Protein AF-A0A6V7UA36-F1 (afdb_monomer_lite)

Secondary structure (DSSP, 8-state):
--------------SS--EEEEEEEEE-SS-TTSEEEEEEEEETTEEEEEEEEEE--SPP------SSTT------SSSS--SS-----

Foldseek 3Di:
DDDDPPPPPDDPPDPDWDKDKDWDWDQDPVDNVWIWIKIWIDIQQHTPDIDDTDGDPDDDDDDDDDDDPPDDDDDDPPPDDDSYDDPDD

pLDDT: mean 72.9, std 16.29, range [36.88, 92.62]

Radius of gyration: 17.08 Å; chains: 1; bounding box: 34×51×42 Å

InterPro domains:
  IPR043136 B30.2/SPRY domain superfamily [G3DSA:2.60.120.920] (1-89)

Sequence (89 aa):
MNGKKTENFVWPKFDKKTIGVGVKYRDNPINCMKKAWKIYFTYNGVKIGSSLQYENDDALIPSISLAGPQATFEANFGERPFMFKFEKK

Structure (mmCIF, N/CA/C/O backbone):
data_AF-A0A6V7UA36-F1
#
_entry.id   AF-A0A6V7UA36-F1
#
loop_
_atom_site.group_PDB
_atom_site.id
_atom_site.type_symbol
_atom_site.label_atom_id
_atom_site.label_alt_id
_atom_site.label_comp_id
_atom_site.label_asym_id
_atom_site.label_entity_id
_atom_site.label_seq_id
_atom_site.pdbx_PDB_ins_code
_atom_site.Cartn_x
_atom_site.Cartn_y
_atom_site.Cartn_z
_atom_site.occupancy
_atom_site.B_iso_or_equiv
_atom_site.auth_seq_id
_atom_site.auth_comp_id
_atom_site.auth_asym_id
_atom_site.auth_atom_id
_atom_site.pdbx_PDB_model_num
ATOM 1 N N . MET A 1 1 ? -18.237 -37.171 -11.562 1.00 38.62 1 MET A N 1
ATOM 2 C CA . MET A 1 1 ? -18.565 -35.757 -11.276 1.00 38.62 1 MET A CA 1
ATOM 3 C C . MET A 1 1 ? -17.603 -35.272 -10.198 1.00 38.62 1 MET A C 1
ATOM 5 O O . MET A 1 1 ? -17.764 -35.653 -9.049 1.00 38.62 1 MET A O 1
ATOM 9 N N . ASN A 1 2 ? -16.552 -34.530 -10.562 1.00 36.88 2 ASN A N 1
ATOM 10 C CA . ASN A 1 2 ? -15.557 -34.035 -9.599 1.00 36.88 2 ASN A CA 1
ATOM 11 C C . ASN A 1 2 ? -16.004 -32.676 -9.054 1.00 36.88 2 ASN A C 1
ATOM 13 O O . ASN A 1 2 ? -15.769 -31.640 -9.674 1.00 36.88 2 ASN A O 1
ATOM 17 N N . GLY A 1 3 ? -16.677 -32.693 -7.903 1.00 40.00 3 GLY A N 1
ATOM 18 C CA . GLY A 1 3 ? -17.047 -31.486 -7.173 1.00 40.00 3 GLY A CA 1
ATOM 19 C C . GLY A 1 3 ? -15.805 -30.814 -6.593 1.00 40.00 3 GLY A C 1
ATOM 20 O O . GLY A 1 3 ? -15.251 -31.276 -5.598 1.00 40.00 3 GLY A O 1
ATOM 21 N N . LYS A 1 4 ? -15.363 -29.710 -7.204 1.00 45.00 4 LYS A N 1
ATOM 22 C CA . LYS A 1 4 ? -14.435 -28.781 -6.554 1.00 45.00 4 LYS A CA 1
ATOM 23 C C . LYS A 1 4 ? -15.158 -28.191 -5.343 1.00 45.00 4 LYS A C 1
ATOM 25 O O . LYS A 1 4 ? -16.044 -27.359 -5.507 1.00 45.00 4 LYS A O 1
ATOM 30 N N . LYS A 1 5 ? -14.793 -28.627 -4.135 1.00 45.47 5 LYS A N 1
ATOM 31 C CA . LYS A 1 5 ? -15.138 -27.914 -2.902 1.00 45.47 5 LYS A CA 1
ATOM 32 C C . LYS A 1 5 ? -14.479 -26.538 -2.978 1.00 45.47 5 LYS A C 1
ATOM 34 O O . LYS A 1 5 ? -13.276 -26.410 -2.783 1.00 45.47 5 LYS A O 1
ATOM 39 N N . THR A 1 6 ? -15.252 -25.512 -3.310 1.00 45.91 6 THR A N 1
ATOM 40 C CA . THR A 1 6 ? -14.880 -24.133 -3.006 1.00 45.91 6 THR A CA 1
ATOM 41 C C . THR A 1 6 ? -14.990 -23.980 -1.500 1.00 45.91 6 THR A C 1
ATOM 43 O O . THR A 1 6 ? -16.080 -23.794 -0.962 1.00 45.91 6 THR A O 1
ATOM 46 N N . GLU A 1 7 ? -13.868 -24.138 -0.804 1.00 47.47 7 GLU A N 1
ATOM 47 C CA . GLU A 1 7 ? -13.764 -23.698 0.580 1.00 47.47 7 GLU A CA 1
ATOM 48 C C . GLU A 1 7 ? -14.003 -22.189 0.585 1.00 47.47 7 GLU A C 1
ATOM 50 O O . GLU A 1 7 ? -13.180 -21.404 0.105 1.00 47.47 7 GLU A O 1
ATOM 55 N N . ASN A 1 8 ? -15.181 -21.787 1.062 1.00 41.50 8 ASN A N 1
ATOM 56 C CA . ASN A 1 8 ? -15.494 -20.395 1.331 1.00 41.50 8 ASN A CA 1
ATOM 57 C C . ASN A 1 8 ? -14.571 -19.944 2.462 1.00 41.50 8 ASN A C 1
ATOM 59 O O . ASN A 1 8 ? -14.873 -20.117 3.640 1.00 41.50 8 ASN A O 1
ATOM 63 N N . PHE A 1 9 ? -13.409 -19.417 2.091 1.00 46.28 9 PHE A N 1
ATOM 64 C CA . PHE A 1 9 ? -12.497 -18.791 3.028 1.00 46.28 9 PHE A CA 1
ATOM 65 C C . PHE A 1 9 ? -13.151 -17.502 3.526 1.00 46.28 9 PHE A C 1
ATOM 67 O O . PHE A 1 9 ? -13.146 -16.474 2.847 1.00 46.28 9 PHE A O 1
ATOM 74 N N . VAL A 1 10 ? -13.776 -17.589 4.697 1.00 47.53 10 VAL A N 1
ATOM 75 C CA . VAL A 1 10 ? -14.341 -16.439 5.395 1.00 47.53 10 VAL A CA 1
ATOM 76 C C . VAL A 1 10 ? -13.188 -15.745 6.103 1.00 47.53 10 VAL A C 1
ATOM 78 O O . VAL A 1 10 ? -12.624 -16.277 7.059 1.00 47.53 10 VAL A O 1
ATOM 81 N N . TRP A 1 11 ? -12.810 -14.566 5.610 1.00 45.78 11 TRP A N 1
ATOM 82 C CA . TRP A 1 11 ? -11.857 -13.714 6.313 1.00 45.78 11 TRP A CA 1
ATOM 83 C C . TRP A 1 11 ? -12.384 -13.413 7.723 1.00 45.78 11 TRP A C 1
ATOM 85 O O . TRP A 1 11 ? -13.591 -13.195 7.875 1.00 45.78 11 TRP A O 1
ATOM 95 N N . PRO A 1 12 ? -11.512 -13.357 8.746 1.00 50.22 12 PRO A N 1
ATOM 96 C CA . PRO A 1 12 ? -11.888 -12.805 10.04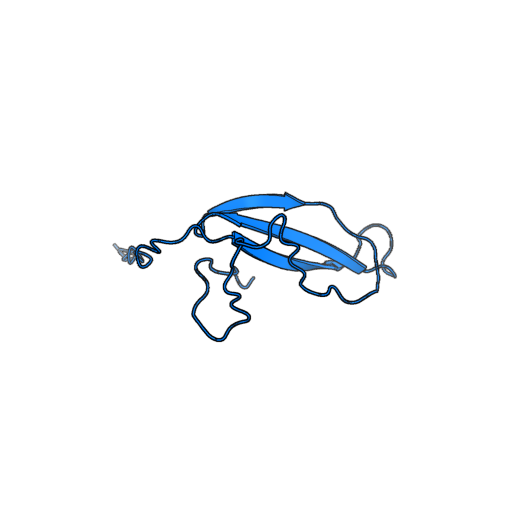1 1.00 50.22 12 PRO A CA 1
ATOM 97 C C . PRO A 1 12 ? -12.582 -11.458 9.827 1.00 50.22 12 PRO A C 1
ATOM 99 O O . PRO A 1 12 ? -12.152 -10.674 8.980 1.00 50.22 12 PRO A O 1
ATOM 102 N N . LYS A 1 13 ? -13.662 -11.175 10.561 1.00 48.19 13 LYS A N 1
ATOM 103 C CA . LYS A 1 13 ? -14.207 -9.816 10.590 1.00 48.19 13 LYS A CA 1
ATOM 104 C C . LYS A 1 13 ? -13.124 -8.920 11.178 1.00 48.19 13 LYS A C 1
ATOM 106 O O . LYS A 1 13 ? -12.827 -8.995 12.364 1.00 48.19 13 LYS A O 1
ATOM 111 N N . PHE A 1 14 ? -12.494 -8.119 10.334 1.00 53.75 14 PHE A N 1
ATOM 112 C CA . PHE A 1 14 ? -11.621 -7.063 10.803 1.00 53.75 14 PHE A CA 1
ATOM 113 C C . PHE A 1 14 ? -12.528 -5.898 11.179 1.00 53.75 14 PHE A C 1
ATOM 115 O O . PHE A 1 14 ? -13.084 -5.236 10.306 1.00 53.75 14 PHE A O 1
ATOM 122 N N . ASP A 1 15 ? -12.681 -5.647 12.478 1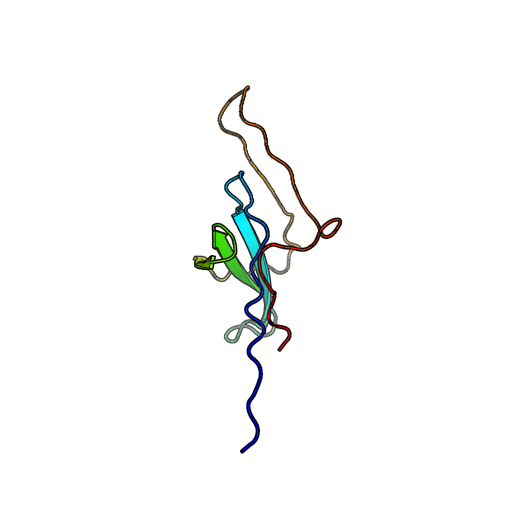.00 57.69 15 ASP A N 1
ATOM 123 C CA . ASP A 1 15 ? -13.452 -4.500 12.982 1.00 57.69 15 ASP A CA 1
ATOM 124 C C . ASP A 1 15 ? -12.843 -3.150 12.538 1.00 57.69 15 ASP A C 1
ATOM 126 O O . ASP A 1 15 ? -13.475 -2.099 12.634 1.00 57.69 15 ASP A O 1
ATOM 130 N N . LYS A 1 16 ? -11.616 -3.174 11.995 1.00 68.12 16 LYS A N 1
ATOM 131 C CA . LYS A 1 16 ? -10.893 -2.023 11.450 1.00 68.12 16 LYS A CA 1
ATOM 132 C C . LYS A 1 16 ? -10.904 -2.030 9.917 1.00 68.12 16 LYS A C 1
ATOM 134 O O . LYS A 1 16 ? -10.541 -3.018 9.275 1.00 68.12 16 LYS A O 1
ATOM 139 N N . LYS A 1 17 ? -11.239 -0.875 9.326 1.00 84.88 17 LYS A N 1
ATOM 140 C CA . LYS A 1 17 ? -11.082 -0.618 7.884 1.00 84.88 17 LYS A CA 1
ATOM 141 C C . LYS A 1 17 ? -9.616 -0.818 7.498 1.00 84.88 17 LYS A C 1
ATOM 143 O O . LYS A 1 17 ? -8.743 -0.167 8.062 1.00 84.88 17 LYS A O 1
ATOM 148 N N . THR A 1 18 ? -9.358 -1.689 6.532 1.00 88.00 18 THR A N 1
ATOM 149 C CA . THR A 1 18 ? -8.004 -2.037 6.099 1.00 88.00 18 THR A CA 1
ATOM 150 C C . THR A 1 18 ?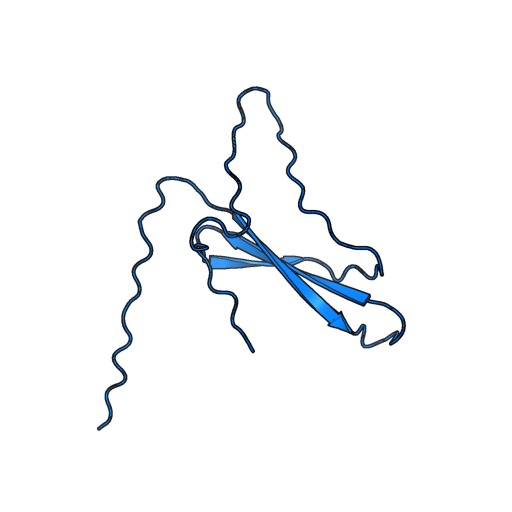 -7.776 -1.612 4.660 1.00 88.00 18 THR A C 1
ATOM 152 O O . THR A 1 18 ? -8.561 -1.939 3.768 1.00 88.00 18 THR A O 1
ATOM 155 N N . ILE A 1 19 ? -6.665 -0.916 4.435 1.00 89.81 19 ILE A N 1
ATOM 156 C CA . ILE A 1 19 ? -6.160 -0.583 3.108 1.00 89.81 19 ILE A CA 1
ATOM 157 C C . ILE A 1 19 ? -4.974 -1.493 2.814 1.00 89.81 19 ILE A C 1
ATOM 159 O O . ILE A 1 19 ? -4.054 -1.602 3.618 1.00 89.81 19 ILE A O 1
ATOM 163 N N . GLY A 1 20 ? -5.006 -2.150 1.661 1.00 89.50 20 GLY A N 1
ATOM 164 C CA . GLY A 1 20 ? -3.866 -2.889 1.129 1.00 89.50 20 GLY A CA 1
ATOM 165 C C . GLY A 1 20 ? -3.277 -2.139 -0.054 1.00 89.50 20 GLY A C 1
ATOM 166 O O . GLY A 1 20 ? -4.020 -1.618 -0.887 1.00 89.50 20 GLY A O 1
ATOM 167 N N . VAL A 1 21 ? -1.949 -2.099 -0.124 1.00 88.62 21 VAL A N 1
ATOM 168 C CA . VAL A 1 21 ? -1.205 -1.539 -1.252 1.00 88.62 21 VAL A CA 1
ATOM 169 C C . VAL A 1 21 ? -0.306 -2.633 -1.803 1.00 88.62 21 VAL A C 1
ATOM 171 O O . VAL A 1 21 ? 0.512 -3.202 -1.086 1.00 88.62 21 VAL A O 1
ATOM 174 N N . GLY A 1 22 ? -0.486 -2.952 -3.079 1.00 86.00 22 GLY A N 1
ATOM 175 C CA . GLY A 1 22 ? 0.343 -3.909 -3.796 1.00 86.00 22 GLY A CA 1
ATOM 176 C C . GLY A 1 22 ? 1.130 -3.209 -4.890 1.00 86.00 22 GLY A C 1
ATOM 177 O O . GLY A 1 22 ? 0.568 -2.413 -5.638 1.00 86.00 22 GLY A O 1
ATOM 178 N N . VAL A 1 23 ? 2.406 -3.546 -5.030 1.00 83.62 23 VAL A N 1
ATOM 179 C CA . VAL A 1 23 ? 3.249 -3.077 -6.133 1.00 83.62 23 VAL A CA 1
ATOM 180 C C . VAL A 1 23 ? 3.612 -4.257 -7.019 1.00 83.62 23 VAL A C 1
ATOM 182 O O . VAL A 1 23 ? 3.950 -5.337 -6.538 1.00 83.62 23 VAL A O 1
ATOM 185 N N . LYS A 1 24 ? 3.507 -4.076 -8.333 1.00 80.31 24 LYS A N 1
ATOM 186 C CA . LYS A 1 24 ? 3.971 -5.054 -9.313 1.00 80.31 24 LYS A CA 1
ATOM 187 C C . LYS A 1 24 ? 4.960 -4.397 -10.251 1.00 80.31 24 LYS A C 1
ATOM 189 O O . LYS A 1 24 ? 4.617 -3.430 -10.928 1.00 80.31 24 LYS A O 1
ATOM 194 N N . TYR A 1 25 ? 6.135 -4.999 -10.323 1.00 76.44 25 TYR A N 1
ATOM 195 C CA . TYR A 1 25 ? 7.122 -4.706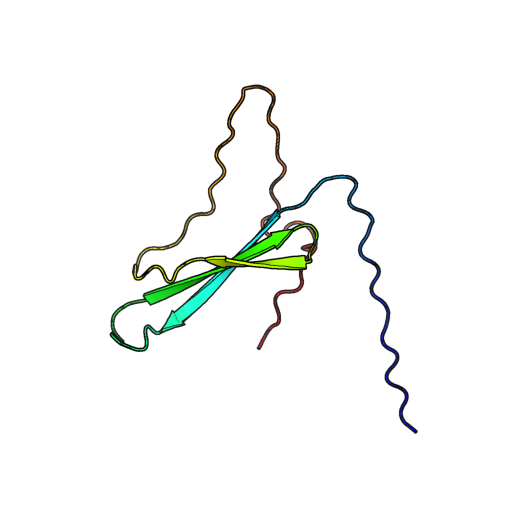 -11.341 1.00 76.44 25 TYR A CA 1
ATOM 196 C C . TYR A 1 25 ? 6.613 -5.146 -12.722 1.00 76.44 25 TYR A C 1
ATOM 198 O O . TYR A 1 25 ? 6.067 -6.248 -12.873 1.00 76.44 25 TYR A O 1
ATOM 206 N N . ARG A 1 26 ? 6.765 -4.285 -13.725 1.00 70.31 26 ARG A N 1
ATOM 207 C CA . ARG A 1 26 ? 6.637 -4.636 -15.138 1.00 70.31 26 ARG A CA 1
ATOM 208 C C . ARG A 1 26 ? 7.768 -3.986 -15.918 1.00 70.31 26 ARG A C 1
ATOM 210 O O . ARG A 1 26 ? 8.114 -2.833 -15.667 1.00 70.31 26 ARG A O 1
ATOM 217 N N . ASP A 1 27 ? 8.257 -4.704 -16.915 1.00 66.56 27 ASP A N 1
ATOM 218 C CA . ASP A 1 27 ? 9.095 -4.098 -17.940 1.00 66.56 27 ASP A CA 1
ATOM 219 C C . ASP A 1 27 ? 8.267 -3.057 -18.699 1.00 66.56 27 ASP A C 1
ATOM 221 O O . ASP A 1 27 ? 7.080 -3.273 -18.988 1.00 66.56 27 ASP A O 1
ATOM 225 N N . ASN A 1 28 ? 8.864 -1.898 -18.969 1.00 65.06 28 ASN A N 1
ATOM 226 C CA . ASN A 1 28 ? 8.208 -0.873 -19.760 1.00 65.06 28 ASN A CA 1
ATOM 227 C C . ASN A 1 28 ? 8.174 -1.331 -21.232 1.00 65.06 28 ASN A C 1
ATOM 229 O O . ASN A 1 28 ? 9.230 -1.534 -21.832 1.00 65.06 28 ASN A O 1
ATOM 233 N N . PRO A 1 29 ? 6.979 -1.491 -21.836 1.00 62.66 29 PRO A N 1
ATOM 234 C CA . PRO A 1 29 ? 6.857 -1.993 -23.202 1.00 62.66 29 PRO A CA 1
ATOM 235 C C . PRO A 1 29 ? 7.350 -0.998 -24.266 1.00 62.66 29 PRO A C 1
ATOM 237 O O . PRO A 1 29 ? 7.515 -1.389 -25.416 1.00 62.66 29 PRO A O 1
ATOM 240 N N . ILE A 1 30 ? 7.556 0.274 -23.903 1.00 67.50 30 ILE A N 1
ATOM 241 C CA . ILE A 1 30 ? 7.998 1.348 -24.804 1.00 67.50 30 ILE A CA 1
ATOM 242 C C . ILE A 1 30 ? 9.505 1.590 -24.666 1.00 67.50 30 ILE A C 1
ATOM 244 O O . ILE A 1 30 ? 10.178 1.885 -25.650 1.00 67.50 30 ILE A O 1
ATOM 248 N N . ASN A 1 31 ? 10.049 1.446 -23.458 1.00 67.06 31 ASN A N 1
ATOM 249 C CA . ASN A 1 31 ? 11.471 1.621 -23.197 1.00 67.06 31 ASN A CA 1
ATOM 250 C C . ASN A 1 31 ? 11.993 0.469 -22.337 1.00 67.06 31 ASN A C 1
ATOM 252 O O . ASN A 1 31 ? 11.889 0.513 -21.117 1.00 67.06 31 ASN A O 1
ATOM 256 N N . CYS A 1 32 ? 12.601 -0.535 -22.970 1.00 66.00 32 CYS A N 1
ATOM 257 C CA . CYS A 1 32 ? 13.162 -1.709 -22.296 1.00 66.00 32 CYS A CA 1
ATOM 258 C C . CYS A 1 32 ? 14.262 -1.389 -21.262 1.00 66.00 32 CYS A C 1
ATOM 260 O O . CYS A 1 32 ? 14.632 -2.270 -20.492 1.00 66.00 32 CYS A O 1
ATOM 262 N N . MET A 1 33 ? 14.760 -0.147 -21.221 1.00 64.75 33 MET A N 1
ATOM 263 C CA . MET A 1 33 ? 15.717 0.335 -20.222 1.00 64.75 33 MET A CA 1
ATOM 264 C C . MET A 1 33 ? 15.045 0.930 -18.977 1.00 64.75 33 MET A C 1
ATOM 266 O O . MET A 1 33 ? 15.736 1.162 -17.994 1.00 64.75 33 MET A O 1
ATOM 270 N N . LYS A 1 34 ? 13.731 1.195 -19.008 1.00 64.62 34 LYS A N 1
ATOM 271 C CA . LYS A 1 34 ? 12.998 1.814 -17.897 1.00 64.62 34 LYS A CA 1
ATOM 272 C C . LYS A 1 34 ? 12.102 0.820 -17.183 1.00 64.62 34 LYS A C 1
ATOM 274 O O . LYS A 1 34 ? 11.379 0.030 -17.795 1.00 64.62 34 LYS A O 1
ATOM 279 N N . LYS A 1 35 ? 12.077 0.926 -15.863 1.00 68.25 35 LYS A N 1
ATOM 280 C CA . LYS A 1 35 ? 11.194 0.137 -15.008 1.00 68.25 35 LYS A CA 1
ATOM 281 C C . LYS A 1 35 ? 9.841 0.818 -14.876 1.00 68.25 35 LYS A C 1
ATOM 283 O O . LYS A 1 35 ? 9.762 2.030 -14.700 1.00 68.25 35 LYS A O 1
ATOM 288 N N . ALA A 1 36 ? 8.766 0.036 -14.963 1.00 74.00 36 ALA A N 1
ATOM 289 C CA . ALA A 1 36 ? 7.418 0.525 -14.724 1.00 74.00 36 ALA A CA 1
ATOM 290 C C . ALA A 1 36 ? 6.805 -0.177 -13.511 1.00 74.00 36 ALA A C 1
ATOM 292 O O . ALA A 1 36 ? 6.685 -1.404 -13.456 1.00 74.00 36 ALA A O 1
ATOM 293 N N . TRP A 1 37 ? 6.338 0.611 -12.551 1.00 76.19 37 TRP A N 1
ATOM 294 C CA . TRP A 1 37 ? 5.610 0.089 -11.400 1.00 76.19 37 TRP A CA 1
ATOM 295 C C . TRP A 1 37 ? 4.113 0.214 -11.616 1.00 76.19 37 TRP A C 1
ATOM 297 O O . TRP A 1 37 ? 3.613 1.279 -11.967 1.00 76.19 37 TRP A O 1
ATOM 307 N N . LYS A 1 38 ? 3.376 -0.871 -11.373 1.00 80.56 38 LYS A N 1
ATOM 308 C CA . LYS A 1 38 ? 1.916 -0.834 -11.290 1.00 80.56 38 LYS A CA 1
ATOM 309 C C . LYS A 1 38 ? 1.479 -0.993 -9.842 1.00 80.56 38 LYS A C 1
ATOM 311 O O . LYS A 1 38 ? 1.767 -2.021 -9.227 1.00 80.56 38 LYS A O 1
ATOM 316 N N . ILE A 1 39 ? 0.759 0.000 -9.330 1.00 83.69 39 ILE A N 1
ATOM 317 C CA . ILE A 1 39 ? 0.286 0.041 -7.944 1.00 83.69 39 ILE A CA 1
ATOM 318 C C . ILE A 1 39 ? -1.194 -0.352 -7.906 1.00 83.69 39 ILE A C 1
ATOM 320 O O . ILE A 1 39 ? -1.988 0.073 -8.747 1.00 83.69 39 ILE A O 1
ATOM 324 N N . TYR A 1 40 ? -1.577 -1.185 -6.944 1.00 85.12 40 TYR A N 1
ATOM 325 C CA . TYR A 1 40 ? -2.948 -1.639 -6.724 1.00 85.12 40 TYR A CA 1
ATOM 326 C C . TYR A 1 40 ? -3.378 -1.314 -5.308 1.00 85.12 40 TYR A C 1
ATOM 328 O O . TYR A 1 40 ? -2.592 -1.460 -4.374 1.00 85.12 40 TYR A O 1
ATOM 336 N N . PHE A 1 41 ? -4.650 -0.963 -5.160 1.00 86.56 41 PHE A N 1
ATOM 337 C CA . PHE A 1 41 ? -5.246 -0.702 -3.860 1.00 86.56 41 PHE A CA 1
ATOM 338 C C . PHE A 1 41 ? -6.363 -1.696 -3.587 1.00 86.56 41 PHE A C 1
ATOM 340 O O . PHE A 1 41 ? -7.143 -2.048 -4.481 1.00 86.56 41 PHE A O 1
ATOM 347 N N . THR A 1 42 ? -6.458 -2.120 -2.333 1.00 88.38 42 THR A N 1
ATOM 348 C CA . THR A 1 42 ? -7.577 -2.910 -1.828 1.00 88.38 42 THR A CA 1
ATOM 349 C C . THR A 1 42 ? -8.205 -2.221 -0.629 1.00 88.38 42 THR A C 1
ATOM 351 O O . THR A 1 42 ? -7.483 -1.700 0.217 1.00 88.38 42 THR A O 1
ATOM 354 N N . TYR A 1 43 ? -9.523 -2.293 -0.514 1.00 88.94 43 TYR A N 1
ATOM 355 C CA . TYR A 1 43 ? -10.274 -1.926 0.678 1.00 88.94 43 TYR A CA 1
ATOM 356 C C . TYR A 1 43 ? -10.905 -3.188 1.261 1.00 88.94 43 TYR A C 1
ATOM 358 O O . TYR A 1 43 ? -11.666 -3.866 0.573 1.00 88.94 43 TYR A O 1
ATOM 366 N N . ASN A 1 44 ? -10.555 -3.533 2.502 1.00 88.25 44 ASN A N 1
ATOM 367 C CA . ASN A 1 44 ? -11.004 -4.754 3.180 1.00 88.25 44 ASN A CA 1
ATOM 368 C C . ASN A 1 44 ? -10.850 -6.022 2.312 1.00 88.25 44 ASN A C 1
ATOM 370 O O . ASN A 1 44 ? -11.775 -6.815 2.162 1.00 88.25 44 ASN A O 1
ATOM 374 N N . GLY A 1 45 ? -9.690 -6.173 1.666 1.00 85.75 45 GLY A N 1
ATOM 375 C CA . GLY A 1 45 ? -9.387 -7.312 0.792 1.00 85.75 45 GLY A CA 1
ATOM 376 C C . GLY A 1 45 ? -9.969 -7.228 -0.626 1.00 85.75 45 GLY A C 1
ATOM 377 O O . GLY A 1 45 ? -9.517 -7.955 -1.509 1.00 85.75 45 GLY A O 1
ATOM 378 N N . VAL A 1 46 ? -10.907 -6.314 -0.891 1.00 85.81 46 VAL A N 1
ATOM 379 C CA . VAL A 1 46 ? -11.499 -6.115 -2.221 1.00 85.81 46 VAL A CA 1
ATOM 380 C C . VAL A 1 46 ? -10.670 -5.115 -3.014 1.00 85.81 46 VAL A C 1
ATOM 382 O O . VAL A 1 46 ? -10.410 -4.005 -2.555 1.00 85.81 46 VAL A O 1
ATOM 385 N N . LYS A 1 47 ? -10.252 -5.482 -4.226 1.00 85.44 47 LYS A N 1
ATOM 386 C CA . LYS A 1 47 ? -9.520 -4.583 -5.126 1.00 85.44 47 LYS A CA 1
ATOM 387 C C . LYS A 1 47 ? -10.413 -3.420 -5.565 1.00 85.44 47 LYS A C 1
ATOM 389 O O . LYS A 1 47 ? -11.445 -3.648 -6.183 1.00 85.44 47 LYS A O 1
ATOM 394 N N . ILE A 1 48 ? -9.974 -2.191 -5.300 1.00 85.06 48 ILE A N 1
ATOM 395 C CA . ILE A 1 48 ? -10.726 -0.963 -5.622 1.00 85.06 48 ILE A CA 1
ATOM 396 C C . ILE A 1 48 ? -10.156 -0.196 -6.820 1.00 85.06 48 ILE A C 1
ATOM 398 O O . ILE A 1 48 ? -10.791 0.720 -7.326 1.00 85.06 48 ILE A O 1
ATOM 402 N N . GLY A 1 49 ? -8.969 -0.569 -7.304 1.00 78.62 49 GLY A N 1
ATOM 403 C CA . GLY A 1 49 ? -8.382 0.043 -8.491 1.00 78.62 49 GLY A CA 1
ATOM 404 C C . GLY A 1 49 ? -6.900 -0.264 -8.664 1.00 78.62 49 GLY A C 1
ATOM 405 O O . GLY A 1 49 ? -6.287 -1.000 -7.885 1.00 78.62 49 GLY A O 1
ATOM 406 N N . SER A 1 50 ? -6.321 0.306 -9.716 1.00 75.38 50 SER A N 1
ATOM 407 C CA . SER A 1 50 ? -4.872 0.415 -9.891 1.00 75.38 50 SER A CA 1
ATOM 408 C C . SER A 1 50 ? -4.530 1.832 -10.314 1.00 75.38 50 SER A C 1
ATOM 410 O O . SER A 1 50 ? -5.185 2.337 -11.224 1.00 75.38 50 SER A O 1
ATOM 412 N N . SER A 1 51 ? -3.532 2.445 -9.683 1.00 67.69 51 SER A N 1
ATOM 413 C CA . SER A 1 51 ? -3.027 3.757 -10.091 1.00 67.69 51 SER A CA 1
ATOM 414 C C . SER A 1 51 ? -1.755 3.635 -10.932 1.00 67.69 51 SER A C 1
ATOM 416 O O . SER A 1 51 ? -1.227 2.538 -11.149 1.00 67.69 51 SER A O 1
ATOM 418 N N . LEU A 1 52 ? -1.368 4.793 -11.469 1.00 59.94 52 LEU A N 1
ATOM 419 C CA . LEU A 1 52 ? -0.481 5.012 -12.599 1.00 59.94 52 LEU A CA 1
ATOM 420 C C . LEU A 1 52 ? 0.841 4.237 -12.590 1.00 59.94 52 LEU A C 1
ATOM 422 O O . LEU A 1 52 ? 1.453 3.952 -11.564 1.00 59.94 52 LEU A O 1
ATOM 426 N N . GLN A 1 53 ? 1.256 3.987 -13.827 1.00 59.91 53 GLN A N 1
ATOM 427 C CA . GLN A 1 53 ? 2.513 3.432 -14.292 1.00 59.91 53 GLN A CA 1
ATOM 428 C C . GLN A 1 53 ? 3.627 4.449 -14.016 1.00 59.91 53 GLN A C 1
ATOM 430 O O . GLN A 1 53 ? 3.778 5.415 -14.758 1.00 59.91 53 GLN A O 1
ATOM 43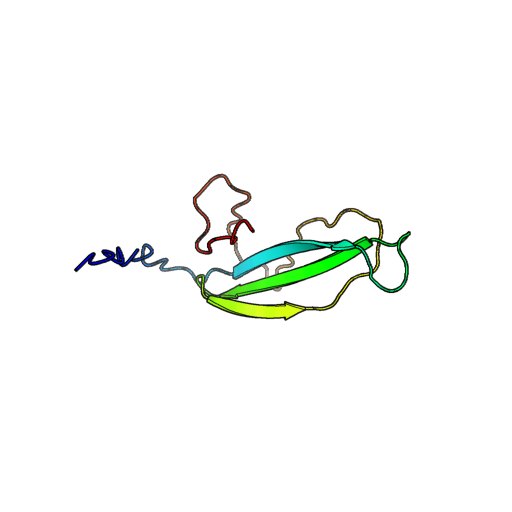5 N N . TYR A 1 54 ? 4.351 4.285 -12.910 1.00 60.41 54 TYR A N 1
ATOM 436 C CA . TYR A 1 54 ? 5.486 5.158 -12.616 1.00 60.41 54 TYR A CA 1
ATOM 437 C C . TYR A 1 54 ? 6.708 4.622 -13.357 1.00 60.41 54 TYR A C 1
ATOM 439 O O . TYR A 1 54 ? 7.156 3.509 -13.072 1.00 60.41 54 TYR A O 1
ATOM 447 N N . GLU A 1 55 ? 7.197 5.388 -14.331 1.00 64.31 55 GLU A N 1
ATOM 448 C CA . GLU A 1 55 ? 8.463 5.128 -15.016 1.00 64.31 55 GLU A CA 1
ATOM 449 C C . GLU A 1 55 ? 9.605 5.699 -14.178 1.00 64.31 55 GLU A C 1
ATOM 451 O O . GLU A 1 55 ? 10.044 6.829 -14.391 1.00 64.31 55 GLU A O 1
ATOM 456 N N . ASN A 1 56 ? 10.045 4.944 -13.179 1.00 65.31 56 ASN A N 1
ATOM 457 C CA . ASN A 1 56 ? 11.241 5.279 -12.420 1.00 65.31 56 ASN A CA 1
ATOM 458 C C . ASN A 1 56 ? 12.006 3.991 -12.098 1.00 65.31 56 ASN A C 1
ATOM 460 O O . ASN A 1 56 ? 11.407 2.977 -11.726 1.00 65.31 56 ASN A O 1
ATOM 464 N N . ASP A 1 57 ? 13.323 4.057 -12.249 1.00 64.12 57 ASP A N 1
ATOM 465 C CA . ASP A 1 57 ? 14.254 2.984 -11.920 1.00 64.12 57 ASP A CA 1
ATOM 466 C C . ASP A 1 57 ? 14.518 2.881 -10.408 1.00 64.12 57 ASP A C 1
ATOM 468 O O . ASP A 1 57 ? 15.054 1.869 -9.948 1.00 64.12 57 ASP A O 1
ATOM 472 N N . ASP A 1 58 ? 14.083 3.880 -9.634 1.00 71.25 58 ASP A N 1
ATOM 473 C CA . ASP A 1 58 ? 14.239 3.922 -8.185 1.00 71.25 58 ASP A CA 1
ATOM 474 C C . ASP A 1 58 ? 13.346 2.915 -7.445 1.00 71.25 58 ASP A C 1
ATOM 476 O O . ASP A 1 58 ? 12.244 2.541 -7.869 1.00 71.25 58 ASP A O 1
ATOM 480 N N . ALA A 1 59 ? 13.827 2.499 -6.273 1.00 75.69 59 ALA A N 1
ATOM 481 C CA . ALA A 1 59 ? 13.066 1.678 -5.345 1.00 75.69 59 ALA A CA 1
ATOM 482 C C . ALA A 1 59 ? 11.864 2.454 -4.780 1.00 75.69 59 ALA A C 1
ATOM 484 O O . ALA A 1 59 ? 11.985 3.600 -4.347 1.00 75.69 59 ALA A O 1
ATOM 485 N N . LEU A 1 60 ? 10.702 1.801 -4.722 1.00 79.00 60 LEU A N 1
ATOM 486 C CA . LEU A 1 60 ? 9.532 2.346 -4.037 1.00 79.00 60 LEU A CA 1
ATOM 487 C C . LEU A 1 60 ? 9.641 2.107 -2.528 1.00 79.00 60 LEU A C 1
ATOM 489 O O . LEU A 1 60 ? 9.874 0.980 -2.089 1.00 79.00 60 LEU A O 1
ATOM 493 N N . ILE A 1 61 ? 9.406 3.157 -1.742 1.00 85.38 61 ILE A N 1
ATOM 494 C CA . ILE A 1 61 ? 9.386 3.099 -0.277 1.00 85.38 61 ILE A CA 1
ATOM 495 C C . ILE A 1 61 ? 7.929 3.216 0.196 1.00 85.38 61 ILE A C 1
ATOM 497 O O . ILE A 1 61 ? 7.253 4.181 -0.174 1.00 85.38 61 ILE A O 1
ATOM 501 N N . PRO A 1 62 ? 7.415 2.269 1.003 1.00 87.62 62 PRO A N 1
ATOM 502 C CA . PRO A 1 62 ? 6.097 2.400 1.616 1.00 87.62 62 PRO A CA 1
ATOM 503 C C . PRO A 1 62 ? 6.027 3.641 2.513 1.00 87.62 62 PRO A C 1
ATOM 505 O O . PRO A 1 62 ? 6.874 3.827 3.384 1.00 87.62 62 PRO A O 1
ATOM 508 N N . SER A 1 63 ? 5.004 4.476 2.331 1.00 89.12 63 SER A N 1
ATOM 509 C CA . SER A 1 63 ? 4.811 5.698 3.114 1.00 89.12 63 SER A CA 1
ATOM 510 C C . SER A 1 63 ? 3.354 5.876 3.533 1.00 89.12 63 SER A C 1
ATOM 512 O O . SER A 1 63 ? 2.426 5.449 2.843 1.00 89.12 63 SER A O 1
ATOM 514 N N . ILE A 1 64 ? 3.161 6.493 4.700 1.00 89.50 64 ILE A N 1
ATOM 515 C CA . ILE A 1 64 ? 1.858 6.868 5.252 1.00 89.50 64 ILE A CA 1
ATOM 516 C C . ILE A 1 64 ? 1.994 8.287 5.800 1.00 89.50 64 ILE A C 1
ATOM 518 O O . ILE A 1 64 ? 2.940 8.594 6.523 1.00 89.50 64 ILE A O 1
ATOM 522 N N . SER A 1 65 ? 1.036 9.148 5.469 1.00 90.31 65 SER A N 1
ATOM 523 C CA . SER A 1 65 ? 0.924 10.494 6.029 1.00 90.31 65 SER A CA 1
ATOM 524 C C . SER A 1 65 ? -0.394 10.611 6.779 1.00 90.31 65 SER A C 1
ATOM 526 O O . SER A 1 65 ? -1.444 10.227 6.266 1.00 90.31 65 SER A O 1
ATOM 528 N N . LEU A 1 66 ? -0.337 11.133 8.000 1.00 90.00 66 LEU A N 1
ATOM 529 C CA . LEU A 1 66 ? -1.496 11.272 8.873 1.00 90.00 66 LEU A CA 1
ATOM 530 C C . LEU A 1 66 ? -1.887 12.743 8.970 1.00 90.00 66 LEU A C 1
ATOM 532 O O . LEU A 1 66 ? -1.077 13.586 9.347 1.00 90.00 66 LEU A O 1
ATOM 536 N N . ALA A 1 67 ? -3.140 13.044 8.646 1.00 88.94 67 ALA A N 1
ATOM 537 C CA . ALA A 1 67 ? -3.703 14.381 8.773 1.00 88.94 67 ALA A CA 1
ATOM 538 C C . ALA A 1 67 ? -4.430 14.504 10.120 1.00 88.94 67 ALA A C 1
ATOM 540 O O . ALA A 1 67 ? -5.654 14.445 10.188 1.00 88.94 67 ALA A O 1
ATOM 541 N N . GLY A 1 68 ? -3.667 14.613 11.208 1.00 89.31 68 GLY A N 1
ATOM 542 C CA . GLY A 1 68 ? -4.212 14.927 12.528 1.00 89.31 68 GLY A CA 1
ATOM 543 C C . GLY A 1 68 ? -3.475 14.239 13.677 1.00 89.31 68 GLY A C 1
ATOM 544 O O . GLY A 1 68 ? -3.039 13.099 13.532 1.00 89.31 68 GLY A O 1
ATOM 545 N N . PRO A 1 69 ? -3.373 14.895 14.846 1.00 87.31 69 PRO A N 1
ATOM 546 C CA . PRO A 1 69 ? -2.591 14.393 15.978 1.00 87.31 69 PRO A CA 1
ATOM 547 C C . PRO A 1 69 ? -3.176 13.130 16.628 1.00 87.31 69 PRO A C 1
ATOM 549 O O . PRO A 1 69 ? -2.473 12.431 17.345 1.00 87.31 69 PRO A O 1
ATOM 552 N N . GLN A 1 70 ? -4.457 12.836 16.394 1.00 92.62 70 GLN A N 1
ATOM 553 C CA . GLN A 1 70 ? -5.148 11.664 16.947 1.00 92.62 70 GLN A CA 1
ATOM 554 C C . GLN A 1 70 ? -5.257 10.503 15.950 1.00 92.62 70 GLN A C 1
ATOM 556 O O . GLN A 1 70 ? -5.754 9.432 16.299 1.00 92.62 70 GLN A O 1
ATOM 561 N N . ALA A 1 71 ? -4.837 10.705 14.699 1.00 85.44 71 ALA A N 1
ATOM 562 C CA . ALA A 1 71 ? -4.876 9.647 13.706 1.00 85.44 71 ALA A CA 1
ATOM 563 C C . ALA A 1 71 ? -3.848 8.574 14.080 1.00 85.44 71 ALA A C 1
ATOM 565 O O . ALA A 1 71 ? -2.680 8.865 14.322 1.00 85.44 71 ALA A O 1
ATOM 566 N N . THR A 1 72 ? -4.291 7.323 14.120 1.00 87.88 72 THR A N 1
ATOM 567 C CA . THR A 1 72 ? -3.436 6.168 14.396 1.00 87.88 72 THR A CA 1
ATOM 568 C C . THR A 1 72 ? -3.606 5.141 13.289 1.00 87.88 72 THR A C 1
ATOM 570 O O . THR A 1 72 ? -4.656 5.057 12.648 1.00 87.88 72 THR A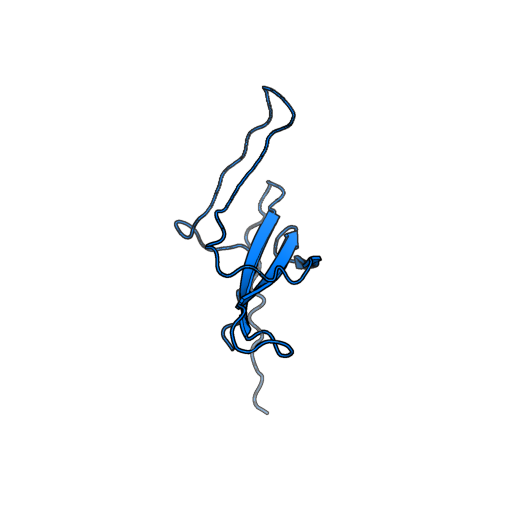 O 1
ATOM 573 N N . PHE A 1 73 ? -2.557 4.365 13.041 1.00 88.38 73 PHE A N 1
ATOM 574 C CA . PHE A 1 73 ? -2.590 3.256 12.099 1.00 88.38 73 PHE A CA 1
ATOM 575 C C . PHE A 1 73 ? -1.718 2.113 12.612 1.00 88.38 73 PHE A C 1
ATOM 577 O O . PHE A 1 73 ? -0.808 2.315 13.412 1.00 88.38 73 PHE A O 1
ATOM 584 N N . GLU A 1 74 ? -1.988 0.913 12.113 1.00 90.44 74 GLU A N 1
ATOM 585 C CA . GLU A 1 74 ? -1.102 -0.236 12.249 1.00 90.44 74 GLU A CA 1
ATOM 586 C C . GLU A 1 74 ? -0.664 -0.659 10.849 1.00 90.44 74 GLU A C 1
ATOM 588 O O . GLU A 1 74 ? -1.504 -0.829 9.962 1.00 90.44 74 GLU A O 1
ATOM 593 N N . ALA A 1 75 ? 0.639 -0.844 10.649 1.00 90.94 75 ALA A N 1
ATOM 594 C CA . ALA A 1 75 ? 1.159 -1.450 9.433 1.00 90.94 75 ALA A CA 1
ATOM 595 C C . ALA A 1 75 ? 1.271 -2.975 9.589 1.00 90.94 75 ALA A C 1
ATOM 597 O O . ALA A 1 75 ? 1.404 -3.514 10.690 1.00 90.94 75 ALA A O 1
ATOM 598 N N . ASN A 1 76 ? 1.204 -3.670 8.460 1.00 90.81 76 ASN A N 1
ATOM 599 C CA . ASN A 1 76 ? 1.553 -5.078 8.338 1.00 90.81 76 ASN A CA 1
ATOM 600 C C . ASN A 1 76 ? 2.446 -5.196 7.101 1.00 90.81 76 ASN A C 1
ATOM 602 O O . ASN A 1 76 ? 1.972 -4.959 5.990 1.00 90.81 76 ASN A O 1
ATOM 606 N N . PHE A 1 77 ? 3.718 -5.526 7.299 1.00 90.56 77 PHE A N 1
ATOM 607 C CA . PHE A 1 77 ? 4.712 -5.736 6.245 1.00 90.56 77 PHE A CA 1
ATOM 608 C C . PHE A 1 77 ? 4.980 -7.227 5.991 1.00 90.56 77 PHE A C 1
ATOM 610 O O . PHE A 1 77 ? 5.912 -7.579 5.272 1.00 90.56 77 PHE A O 1
ATOM 617 N N . GLY A 1 78 ? 4.130 -8.106 6.529 1.00 88.69 78 GLY A N 1
ATOM 618 C CA . GLY A 1 78 ? 4.222 -9.557 6.376 1.00 88.69 78 GLY A CA 1
ATOM 619 C C . GLY A 1 78 ? 4.310 -10.307 7.703 1.00 88.69 78 GLY A C 1
ATOM 620 O O . GLY A 1 78 ? 4.382 -11.532 7.692 1.00 88.69 78 GLY A O 1
ATOM 621 N N . GLU A 1 79 ? 4.263 -9.609 8.842 1.00 90.56 79 GLU A N 1
ATOM 622 C CA . GLU A 1 79 ? 4.251 -10.226 10.173 1.00 90.56 79 GLU A CA 1
ATOM 623 C C . GLU A 1 79 ? 2.933 -10.966 10.452 1.00 90.56 79 GLU A C 1
ATOM 625 O O . GLU A 1 79 ? 2.874 -11.856 11.299 1.00 90.56 79 GLU A O 1
ATOM 630 N N . ARG A 1 80 ? 1.856 -10.595 9.746 1.00 86.69 80 ARG A N 1
ATOM 631 C CA . ARG A 1 80 ? 0.521 -11.202 9.843 1.00 86.69 80 ARG A CA 1
ATOM 632 C C . ARG A 1 80 ? -0.015 -11.527 8.440 1.00 86.69 80 ARG A C 1
ATOM 634 O O . ARG A 1 80 ? 0.343 -10.838 7.482 1.00 86.69 80 ARG A O 1
ATOM 641 N N . PRO A 1 81 ? -0.919 -12.513 8.279 1.00 85.69 81 PRO A N 1
ATOM 642 C CA . PRO A 1 81 ? -1.564 -12.763 6.992 1.00 85.69 81 PRO A CA 1
ATOM 643 C C . PRO A 1 81 ? -2.241 -11.503 6.432 1.00 85.69 81 PRO A C 1
ATOM 645 O O . PRO A 1 81 ? -2.979 -10.814 7.138 1.00 85.69 81 PRO A O 1
ATOM 648 N N . PHE A 1 82 ? -2.002 -11.200 5.155 1.00 85.06 82 PHE A N 1
ATOM 649 C CA . PHE A 1 82 ? -2.689 -10.106 4.469 1.00 85.06 82 PHE A CA 1
ATOM 650 C C . PHE A 1 82 ? -4.161 -10.448 4.235 1.00 85.06 82 PHE A C 1
ATOM 652 O O . PHE A 1 82 ? -4.484 -11.582 3.898 1.00 85.06 82 PHE A O 1
ATOM 659 N N . MET A 1 83 ? -5.043 -9.446 4.318 1.00 80.50 83 MET A N 1
ATOM 660 C CA . MET A 1 83 ? -6.477 -9.585 4.000 1.00 80.50 83 MET A CA 1
ATOM 661 C C . MET A 1 83 ? -6.756 -9.775 2.500 1.00 80.50 83 MET A C 1
ATOM 663 O O . MET A 1 83 ? -7.883 -10.021 2.082 1.00 80.50 83 MET A O 1
ATOM 667 N N . PHE A 1 84 ? -5.732 -9.631 1.667 1.00 76.50 84 PHE A N 1
ATOM 668 C CA . PHE A 1 84 ? -5.814 -9.831 0.233 1.00 76.50 84 PHE A CA 1
ATOM 669 C C . PHE A 1 84 ? -4.806 -10.900 -0.184 1.00 76.50 84 PHE A C 1
ATOM 671 O O . PHE A 1 84 ? -3.708 -11.000 0.366 1.00 76.50 84 PHE A O 1
ATOM 678 N N . LYS A 1 85 ? -5.176 -11.710 -1.175 1.00 69.31 85 LYS A N 1
ATOM 679 C CA . LYS A 1 85 ? -4.260 -12.674 -1.785 1.00 69.31 85 LYS A CA 1
ATOM 680 C C . LYS A 1 85 ? -3.576 -11.995 -2.965 1.00 69.31 85 LYS A C 1
ATOM 682 O O . LYS A 1 85 ? -4.240 -11.604 -3.922 1.00 69.31 85 LYS A O 1
ATOM 687 N N . PHE A 1 86 ? -2.252 -11.870 -2.918 1.00 61.19 86 PHE A N 1
ATOM 688 C CA . PHE A 1 86 ? -1.488 -11.649 -4.140 1.00 61.19 86 PHE A CA 1
ATOM 689 C C . PHE A 1 86 ? -1.618 -12.920 -4.982 1.00 61.19 86 PHE A C 1
ATOM 691 O O . PHE A 1 86 ? -1.128 -13.977 -4.583 1.00 61.19 86 PHE A O 1
ATOM 698 N N . GLU A 1 87 ? -2.303 -12.851 -6.121 1.00 54.75 87 GLU A N 1
ATOM 699 C CA . GLU A 1 87 ? -2.250 -13.943 -7.091 1.00 54.75 87 GLU A CA 1
ATOM 700 C C . GLU A 1 87 ? -0.794 -14.093 -7.550 1.00 54.75 87 GLU A C 1
ATOM 702 O O . GLU A 1 87 ? -0.261 -13.229 -8.256 1.00 54.75 87 GLU A O 1
ATOM 707 N N . LYS A 1 88 ? -0.136 -15.177 -7.124 1.00 47.34 88 LYS A N 1
ATOM 708 C CA . LYS A 1 88 ? 1.079 -15.645 -7.789 1.00 47.34 88 LYS A CA 1
ATOM 709 C C . LYS A 1 88 ? 0.647 -16.097 -9.183 1.00 47.34 88 LYS A C 1
ATOM 711 O O . LYS A 1 88 ? -0.147 -17.028 -9.297 1.00 47.34 88 LYS A O 1
ATOM 716 N N . LYS A 1 89 ? 1.098 -15.378 -10.208 1.00 43.94 89 LYS A N 1
ATOM 717 C CA . LYS A 1 89 ? 1.108 -15.902 -11.574 1.00 43.94 89 LYS A CA 1
ATOM 718 C C . LYS A 1 89 ? 2.323 -16.791 -11.744 1.00 43.94 89 LYS A C 1
ATOM 720 O O . LYS A 1 89 ? 3.369 -16.406 -11.175 1.00 43.94 89 LYS A O 1
#

Organism: Meloidogyne enterolobii (NCBI:txid390850)